Protein AF-A0A539D583-F1 (afdb_monomer)

Solvent-accessible surface area (backbone atoms only — not comparable to full-atom values): 4122 Å² total; per-residue (Å²): 134,87,74,80,93,79,68,81,70,93,42,67,6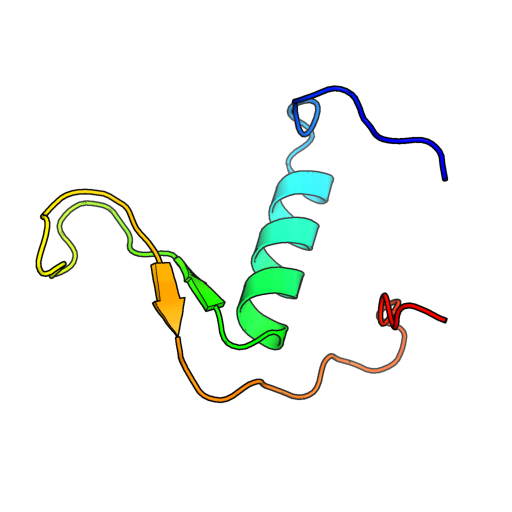9,61,54,53,51,51,53,52,53,35,44,31,68,9,38,44,76,42,48,87,88,42,95,45,101,85,51,62,69,50,78,43,85,54,81,61,44,87,71,65,92,90,63,85,76,84,73,84,130

Foldseek 3Di:
DDDPPDDPPPDVVVVVLVQLVCVQVQKDWADQPRDDPVHDIDIDGGDHHDDDPPDPDPPDD

Secondary structure (DSSP, 8-state):
-----S---S-HHHHHHHHHHHHHTTEEEPPTT---TT-SS-EEE-PPPPPPTT-------

pLDDT: mean 75.95, std 12.76, range [44.91, 91.38]

Radius of gyration: 13.77 Å; Cα contacts (8 Å, |Δi|>4): 51; chains: 1; bounding box: 29×38×32 Å

Structure (mmCIF, N/CA/C/O backbone):
data_AF-A0A539D583-F1
#
_entry.id   AF-A0A539D583-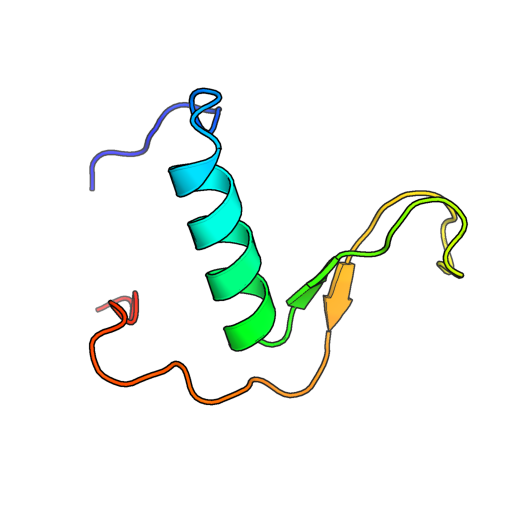F1
#
loop_
_atom_site.group_PDB
_atom_site.id
_atom_site.type_symbol
_atom_site.label_atom_id
_atom_site.label_alt_id
_atom_site.label_comp_id
_atom_site.label_asym_id
_atom_site.label_entity_id
_atom_site.label_seq_id
_atom_site.pdbx_PDB_ins_code
_atom_site.Cartn_x
_atom_site.Cartn_y
_atom_site.Cartn_z
_atom_site.occupancy
_atom_site.B_iso_or_equiv
_atom_site.auth_seq_id
_atom_site.auth_comp_id
_atom_site.auth_asym_id
_atom_site.auth_atom_id
_atom_site.pdbx_PDB_model_num
ATOM 1 N N . MET A 1 1 ? 9.489 -19.293 -0.356 1.00 44.91 1 MET A N 1
ATOM 2 C CA . MET A 1 1 ? 8.923 -17.929 -0.370 1.00 44.91 1 MET A CA 1
ATOM 3 C C . MET A 1 1 ? 10.067 -17.026 0.064 1.00 44.91 1 MET A C 1
ATOM 5 O O . MET A 1 1 ? 10.383 -17.001 1.243 1.00 44.91 1 MET A O 1
ATOM 9 N N . GLU A 1 2 ? 10.803 -16.454 -0.889 1.00 50.44 2 GLU A N 1
ATOM 10 C CA . GLU A 1 2 ? 12.010 -15.660 -0.605 1.00 50.44 2 GLU A CA 1
ATOM 11 C C . GLU A 1 2 ? 11.575 -14.278 -0.102 1.00 50.44 2 GLU A C 1
ATOM 13 O O . GLU A 1 2 ? 11.145 -13.423 -0.879 1.00 50.44 2 GLU A O 1
ATOM 18 N N . ALA A 1 3 ? 11.594 -14.090 1.216 1.00 52.66 3 ALA A N 1
ATOM 19 C CA . ALA A 1 3 ? 11.265 -12.824 1.850 1.00 52.66 3 ALA A CA 1
ATOM 20 C C . ALA A 1 3 ? 12.371 -11.805 1.543 1.00 52.66 3 ALA A C 1
ATOM 22 O O . ALA A 1 3 ? 13.535 -12.018 1.869 1.00 52.66 3 ALA A O 1
ATOM 23 N N . SER A 1 4 ? 12.018 -10.691 0.899 1.00 57.16 4 SER A N 1
ATOM 24 C CA . SER A 1 4 ? 12.937 -9.557 0.778 1.00 57.16 4 SER A CA 1
ATOM 25 C C . SER A 1 4 ? 13.127 -8.937 2.161 1.00 57.16 4 SER A C 1
ATOM 27 O O . SER A 1 4 ? 12.188 -8.375 2.720 1.00 57.16 4 SER A O 1
ATOM 29 N N . ASP A 1 5 ? 14.333 -9.075 2.703 1.00 60.72 5 ASP A N 1
ATOM 30 C CA . ASP A 1 5 ? 14.716 -8.761 4.083 1.00 60.72 5 ASP A CA 1
ATOM 31 C C . ASP A 1 5 ? 14.793 -7.245 4.381 1.00 60.72 5 ASP A C 1
ATOM 33 O O . ASP A 1 5 ? 15.833 -6.685 4.713 1.00 60.72 5 ASP A O 1
ATOM 37 N N . GLY A 1 6 ? 13.670 -6.538 4.246 1.00 64.62 6 GLY A N 1
ATOM 38 C CA . GLY A 1 6 ? 13.447 -5.344 5.068 1.00 64.62 6 GLY A CA 1
ATOM 39 C C . GLY A 1 6 ? 13.572 -3.966 4.417 1.00 64.62 6 GLY A C 1
ATOM 40 O O . GLY A 1 6 ? 13.464 -2.971 5.127 1.00 64.62 6 GLY A O 1
ATOM 41 N N . TYR A 1 7 ? 13.698 -3.837 3.095 1.00 57.81 7 TYR A N 1
ATOM 42 C CA . TYR A 1 7 ? 13.426 -2.550 2.438 1.00 57.81 7 TYR A CA 1
ATOM 43 C C . TYR A 1 7 ? 13.067 -2.746 0.968 1.00 57.81 7 TYR A C 1
ATOM 45 O O . TYR A 1 7 ? 13.713 -3.525 0.261 1.00 57.81 7 TYR A O 1
ATOM 53 N N . VAL A 1 8 ? 12.077 -1.997 0.476 1.00 62.84 8 VAL A N 1
ATOM 54 C CA . VAL A 1 8 ? 11.906 -1.797 -0.966 1.00 62.84 8 VAL A CA 1
ATOM 55 C C . VAL A 1 8 ? 13.150 -1.033 -1.416 1.00 62.84 8 VAL A C 1
ATOM 57 O O . VAL A 1 8 ? 13.203 0.186 -1.264 1.00 62.84 8 VAL A O 1
ATOM 60 N N . ARG A 1 9 ? 14.199 -1.752 -1.867 1.00 64.31 9 ARG A N 1
ATOM 61 C CA . ARG A 1 9 ? 15.429 -1.166 -2.444 1.00 64.31 9 ARG A CA 1
ATOM 62 C C . ARG A 1 9 ? 14.968 -0.022 -3.326 1.00 64.31 9 ARG A C 1
ATOM 64 O O . ARG A 1 9 ? 14.172 -0.329 -4.202 1.00 64.31 9 ARG A O 1
ATOM 71 N N . GLY A 1 10 ? 15.382 1.218 -3.027 1.00 60.62 10 GLY A N 1
ATOM 72 C CA . GLY A 1 10 ? 14.795 2.503 -3.458 1.00 60.62 10 GLY A CA 1
ATOM 73 C C . GLY A 1 10 ? 14.621 2.704 -4.967 1.00 60.62 10 GLY A C 1
ATOM 74 O O . GLY A 1 10 ? 15.136 3.646 -5.555 1.00 60.62 10 GLY A O 1
ATOM 75 N N . VAL A 1 11 ? 13.893 1.796 -5.591 1.00 75.06 11 VAL A N 1
ATOM 76 C CA . VAL A 1 11 ? 13.526 1.726 -6.983 1.00 75.06 11 VAL A CA 1
ATOM 77 C C . VAL A 1 11 ? 12.127 2.306 -7.005 1.00 75.06 11 VAL A C 1
ATOM 79 O O . VAL A 1 11 ? 11.185 1.732 -6.466 1.00 75.06 11 VAL A O 1
ATOM 82 N N . VAL A 1 12 ? 12.004 3.492 -7.590 1.00 78.31 12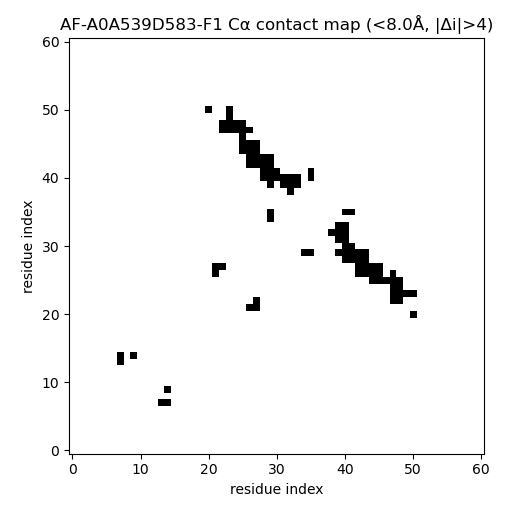 VAL A N 1
ATOM 83 C CA . VAL A 1 12 ? 10.732 4.221 -7.647 1.00 78.31 12 VAL A CA 1
ATOM 84 C C . VAL A 1 12 ? 9.625 3.333 -8.226 1.00 78.31 12 VAL A C 1
ATOM 86 O O . VAL A 1 12 ? 8.528 3.308 -7.687 1.00 78.31 12 VAL A O 1
ATOM 89 N N . ASP A 1 13 ? 9.944 2.515 -9.234 1.00 80.94 13 ASP A N 1
ATOM 90 C CA . ASP A 1 13 ? 9.009 1.563 -9.846 1.00 80.94 13 ASP A CA 1
ATOM 91 C C . ASP A 1 13 ? 8.434 0.535 -8.852 1.00 80.94 13 ASP A C 1
ATOM 93 O O . ASP A 1 13 ? 7.229 0.276 -8.856 1.00 80.94 13 ASP A O 1
ATOM 97 N N . THR A 1 14 ? 9.251 -0.030 -7.960 1.00 82.94 14 THR A N 1
ATOM 98 C CA . THR A 1 14 ? 8.761 -1.015 -6.986 1.00 82.94 14 THR A CA 1
ATOM 99 C C . THR A 1 14 ? 7.929 -0.344 -5.900 1.00 82.94 14 THR A C 1
ATOM 101 O O . THR A 1 14 ? 6.898 -0.887 -5.509 1.00 82.94 14 THR A O 1
ATOM 104 N N . LEU A 1 15 ? 8.301 0.867 -5.473 1.00 85.44 15 LEU A N 1
ATOM 105 C CA . LEU A 1 15 ? 7.492 1.669 -4.555 1.00 85.44 15 LEU A CA 1
ATOM 106 C C . LEU A 1 15 ? 6.131 2.026 -5.170 1.00 85.44 15 LEU A C 1
ATOM 108 O O . LEU A 1 15 ? 5.103 1.846 -4.520 1.00 85.44 15 LEU A O 1
ATOM 112 N N . THR A 1 16 ? 6.100 2.464 -6.430 1.00 87.69 16 THR A N 1
ATOM 113 C CA . THR A 1 16 ? 4.855 2.769 -7.149 1.00 87.69 16 THR A CA 1
ATOM 114 C C . THR A 1 16 ? 3.947 1.543 -7.248 1.00 87.69 16 THR A C 1
ATOM 116 O O . THR A 1 16 ? 2.747 1.654 -7.003 1.00 87.69 16 THR A O 1
ATOM 119 N N . LYS A 1 17 ? 4.501 0.355 -7.528 1.00 86.44 17 LYS A N 1
ATOM 120 C CA . LYS A 1 17 ? 3.733 -0.903 -7.560 1.00 86.44 17 LYS A CA 1
ATOM 121 C C . LYS A 1 17 ? 3.143 -1.268 -6.199 1.00 86.44 17 LYS A C 1
ATOM 123 O O . LYS A 1 17 ? 1.996 -1.701 -6.139 1.00 86.44 17 LYS A O 1
ATOM 128 N N . VAL A 1 18 ? 3.900 -1.078 -5.117 1.00 87.56 18 VAL A N 1
ATOM 129 C CA . VAL A 1 18 ? 3.418 -1.331 -3.749 1.00 87.56 18 VAL A CA 1
ATOM 130 C C . VAL A 1 18 ? 2.282 -0.377 -3.385 1.00 87.56 18 VAL A C 1
ATOM 132 O O . VAL A 1 18 ? 1.266 -0.829 -2.867 1.00 87.56 18 VAL A O 1
ATOM 135 N N . ILE A 1 19 ? 2.412 0.917 -3.695 1.00 89.44 19 ILE A N 1
ATOM 136 C CA . ILE A 1 19 ? 1.353 1.907 -3.441 1.00 89.44 19 ILE A CA 1
ATOM 137 C C . ILE A 1 19 ? 0.077 1.536 -4.207 1.00 89.44 19 ILE A C 1
ATOM 139 O O . ILE A 1 19 ? -0.988 1.460 -3.603 1.00 89.44 19 ILE A O 1
ATOM 143 N N . ALA A 1 20 ? 0.188 1.214 -5.498 1.00 89.56 20 ALA A N 1
ATOM 144 C CA . ALA A 1 20 ? -0.962 0.807 -6.304 1.00 89.56 20 ALA A CA 1
ATOM 145 C C . ALA A 1 20 ? -1.643 -0.458 -5.747 1.00 89.56 20 ALA A C 1
ATOM 147 O O . ALA A 1 20 ? -2.866 -0.518 -5.647 1.00 89.56 20 ALA A O 1
ATOM 148 N N . ALA A 1 21 ? -0.865 -1.463 -5.333 1.00 89.62 21 ALA A N 1
ATOM 149 C CA . ALA A 1 21 ? -1.408 -2.679 -4.731 1.00 89.62 21 ALA A CA 1
ATOM 150 C C . ALA A 1 21 ? -2.168 -2.402 -3.421 1.00 89.62 21 ALA A C 1
ATOM 152 O O . ALA A 1 21 ? -3.224 -2.994 -3.193 1.00 89.62 21 ALA A O 1
ATOM 153 N N . LEU A 1 22 ? -1.663 -1.489 -2.583 1.00 91.38 22 LEU A N 1
ATOM 154 C CA . LEU A 1 22 ? -2.343 -1.053 -1.362 1.00 91.38 22 LEU A CA 1
ATOM 155 C C . LEU A 1 22 ? -3.676 -0.364 -1.679 1.00 91.38 22 LEU A C 1
ATOM 157 O O . LEU A 1 22 ? -4.692 -0.717 -1.086 1.00 91.38 22 LEU A O 1
ATOM 161 N N . GLU A 1 23 ? -3.705 0.538 -2.660 1.00 90.12 23 GLU A N 1
ATOM 162 C CA . GLU A 1 23 ? -4.938 1.210 -3.085 1.00 90.12 23 GLU A CA 1
ATOM 163 C C . GLU A 1 23 ? -6.001 0.212 -3.572 1.00 90.12 23 GLU A C 1
ATOM 165 O O . GLU A 1 23 ? -7.159 0.299 -3.158 1.00 90.12 23 GLU A O 1
ATOM 170 N N . TYR A 1 24 ? -5.615 -0.785 -4.379 1.00 90.31 24 TYR A N 1
ATOM 171 C CA . TYR A 1 24 ? -6.532 -1.842 -4.829 1.00 90.31 24 TYR A CA 1
ATOM 172 C C . TYR A 1 24 ? -7.034 -2.718 -3.679 1.00 90.31 24 TYR A C 1
ATOM 174 O O . TYR A 1 24 ? -8.204 -3.099 -3.657 1.00 90.31 24 TYR A O 1
ATOM 182 N N . ALA A 1 25 ? -6.185 -2.988 -2.686 1.00 90.56 25 ALA A N 1
ATOM 183 C CA . ALA A 1 25 ? -6.574 -3.701 -1.473 1.00 90.56 25 ALA A CA 1
ATOM 184 C C . ALA A 1 25 ? -7.508 -2.885 -0.556 1.00 90.56 25 ALA A C 1
ATOM 186 O O . ALA A 1 25 ? -7.954 -3.401 0.467 1.00 90.56 25 ALA A O 1
ATOM 187 N N . GLY A 1 26 ? -7.817 -1.632 -0.907 1.00 89.31 26 GLY A N 1
ATOM 188 C CA . GLY A 1 26 ? -8.649 -0.749 -0.100 1.00 89.31 26 GLY A CA 1
ATOM 189 C C . GLY A 1 26 ? -7.870 -0.063 1.023 1.00 89.31 26 GLY A C 1
ATOM 190 O O . GLY A 1 26 ? -8.445 0.294 2.046 1.00 89.31 26 GLY A O 1
ATOM 191 N N . VAL A 1 27 ? -6.560 0.118 0.858 1.00 90.69 27 VAL A N 1
ATOM 192 C CA . VAL A 1 27 ? -5.688 0.793 1.821 1.00 90.69 27 VAL A CA 1
ATOM 193 C C . VAL A 1 27 ? -5.248 2.135 1.243 1.00 90.69 27 VAL A C 1
ATOM 195 O O . VAL A 1 27 ? -4.477 2.205 0.292 1.00 90.69 27 VAL A O 1
ATOM 198 N N . GLU A 1 28 ? -5.739 3.220 1.833 1.00 89.00 28 GLU A N 1
ATOM 199 C CA . GLU A 1 28 ? -5.347 4.591 1.504 1.00 89.00 28 GLU A CA 1
ATOM 200 C C . GLU A 1 28 ? -4.186 5.031 2.407 1.00 89.00 28 GLU A C 1
ATOM 202 O O . GLU A 1 28 ? -4.268 4.913 3.632 1.00 89.00 28 GLU A O 1
ATOM 207 N N . LEU A 1 29 ? -3.117 5.571 1.816 1.00 88.75 29 LEU A N 1
ATOM 208 C CA . LEU A 1 29 ? -2.008 6.171 2.560 1.00 88.75 29 LEU A CA 1
ATOM 209 C C . LEU A 1 29 ? -2.349 7.614 2.951 1.00 88.75 29 LEU A C 1
ATOM 211 O O . LEU A 1 29 ? -2.641 8.449 2.098 1.00 88.75 29 LEU A O 1
ATOM 215 N N . ILE A 1 30 ? -2.261 7.931 4.242 1.00 88.12 30 ILE A N 1
ATOM 216 C CA . ILE A 1 30 ? -2.507 9.280 4.760 1.00 88.12 30 ILE A CA 1
ATOM 217 C C . ILE A 1 30 ? -1.262 10.140 4.501 1.00 88.12 30 ILE A C 1
ATOM 219 O O . ILE A 1 30 ? -0.167 9.845 4.991 1.00 88.12 30 ILE A O 1
ATOM 223 N N . GLY A 1 31 ? -1.439 11.194 3.703 1.00 82.06 31 GLY A N 1
ATOM 224 C CA . GLY A 1 31 ? -0.400 12.177 3.396 1.00 82.06 31 GLY A CA 1
ATOM 225 C C . GLY A 1 31 ? -0.072 13.099 4.571 1.00 82.06 31 GLY A C 1
ATOM 226 O O . GLY A 1 31 ? -0.775 13.138 5.581 1.00 82.06 31 GLY A O 1
ATOM 227 N N . ASP A 1 32 ? 1.001 13.871 4.431 1.00 77.00 32 ASP A N 1
ATOM 228 C CA . ASP A 1 32 ? 1.389 14.846 5.448 1.00 77.00 32 ASP A CA 1
ATOM 229 C C . ASP A 1 32 ? 0.283 15.894 5.658 1.00 77.00 32 ASP A C 1
ATOM 231 O O . ASP A 1 32 ? -0.273 16.429 4.700 1.00 77.00 32 ASP A O 1
ATOM 235 N N . ASN A 1 33 ? -0.023 16.201 6.924 1.00 74.38 33 ASN A N 1
ATOM 236 C CA . ASN A 1 33 ? -1.097 17.110 7.361 1.00 74.38 33 ASN A CA 1
ATOM 237 C C . ASN A 1 33 ? -2.538 16.650 7.066 1.00 74.38 33 ASN A C 1
ATOM 239 O O . ASN A 1 33 ? -3.479 17.393 7.353 1.00 74.38 33 ASN A O 1
ATOM 243 N N . ALA A 1 34 ? -2.753 15.442 6.537 1.00 76.81 34 ALA A N 1
ATOM 244 C CA . ALA A 1 34 ? -4.099 14.893 6.427 1.00 76.81 34 ALA A CA 1
ATOM 245 C C . ALA A 1 34 ? -4.638 14.486 7.812 1.00 76.81 34 ALA A C 1
ATOM 247 O O . ALA A 1 34 ? -3.904 14.009 8.678 1.00 76.81 34 ALA A O 1
ATOM 248 N N . ALA A 1 35 ? -5.943 14.681 8.026 1.00 77.00 35 ALA A N 1
ATOM 249 C CA 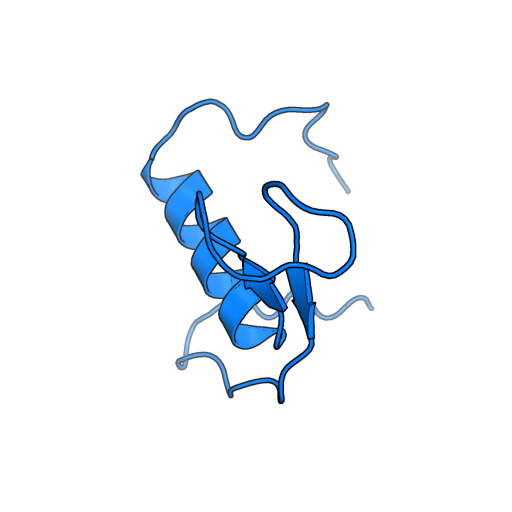. ALA A 1 35 ? -6.582 14.377 9.301 1.00 77.00 35 ALA A CA 1
ATOM 250 C C . ALA A 1 35 ? -6.479 12.874 9.628 1.00 77.00 35 ALA A C 1
ATOM 252 O O . ALA A 1 35 ? -7.040 12.021 8.933 1.00 77.00 35 ALA A O 1
ATOM 253 N N . SER A 1 36 ? -5.778 12.574 10.719 1.00 79.94 36 SER A N 1
ATOM 254 C CA . SER A 1 36 ? -5.605 11.246 11.306 1.00 79.94 36 SER A CA 1
ATOM 255 C C . SER A 1 36 ? -5.917 11.340 12.797 1.00 79.94 36 SER A C 1
ATOM 257 O O . SER A 1 36 ? -5.451 12.269 13.454 1.00 79.94 36 SER A O 1
ATOM 259 N N . GLN A 1 37 ? -6.678 10.384 13.343 1.00 73.25 37 GLN A N 1
ATOM 260 C CA . GLN A 1 37 ? -7.035 10.350 14.773 1.00 73.25 37 GLN A CA 1
ATOM 261 C C . GLN A 1 37 ? -5.798 10.342 15.693 1.00 73.25 37 GLN A C 1
ATOM 263 O O . GLN A 1 37 ? -5.860 10.853 16.804 1.00 73.25 37 GLN A O 1
ATOM 268 N N . GLY A 1 38 ? -4.668 9.795 15.227 1.00 70.19 38 GLY A N 1
ATOM 269 C CA . GLY A 1 38 ? -3.392 9.782 15.956 1.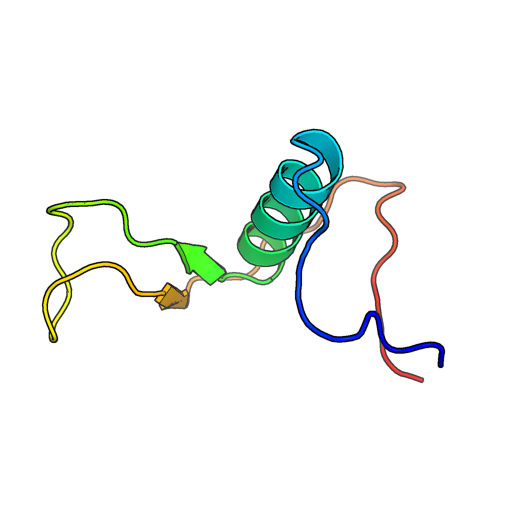00 70.19 38 GLY A CA 1
ATOM 270 C C . GLY A 1 38 ? -2.377 10.847 15.514 1.00 70.19 38 GLY A C 1
ATOM 271 O O . GLY A 1 38 ? -1.263 10.857 16.029 1.00 70.19 38 GLY A O 1
ATOM 272 N N . GLY A 1 39 ? -2.726 11.719 14.557 1.00 67.44 39 GLY A N 1
ATOM 273 C CA . GLY A 1 39 ? -1.769 12.585 13.854 1.00 67.44 39 GLY A CA 1
ATOM 274 C C . GLY A 1 39 ? -0.833 11.822 12.896 1.00 67.44 39 GLY A C 1
ATOM 275 O O . GLY A 1 39 ? -0.891 10.596 12.794 1.00 67.44 39 GLY A O 1
ATOM 276 N N . GLY A 1 40 ? 0.023 12.551 12.170 1.00 69.25 40 GLY A N 1
ATOM 277 C CA . GLY A 1 40 ? 1.080 11.985 11.314 1.00 69.25 40 GLY A CA 1
ATOM 278 C C . GLY A 1 40 ? 0.610 11.236 10.054 1.00 69.25 40 GLY A C 1
ATOM 279 O O . GLY A 1 40 ? -0.528 11.378 9.609 1.00 69.25 40 GLY A O 1
ATOM 280 N N . ARG A 1 41 ? 1.523 10.437 9.476 1.00 67.88 41 ARG A N 1
ATOM 281 C CA . ARG A 1 41 ? 1.265 9.544 8.331 1.00 67.88 41 ARG A CA 1
ATOM 282 C C . ARG A 1 41 ? 0.796 8.181 8.843 1.00 67.88 41 ARG A C 1
ATOM 284 O O . ARG A 1 41 ? 1.425 7.593 9.716 1.00 67.88 41 ARG A O 1
ATOM 291 N N . GLY A 1 42 ? -0.292 7.675 8.282 1.00 85.00 42 GLY A N 1
ATOM 292 C CA . GLY A 1 42 ? -0.935 6.415 8.661 1.00 85.00 42 GLY A CA 1
ATOM 293 C C . GLY A 1 42 ? -1.672 5.796 7.477 1.00 85.00 42 GLY A C 1
ATOM 294 O O . GLY A 1 42 ? -1.409 6.156 6.330 1.00 85.00 42 GLY A O 1
ATOM 295 N N . VAL A 1 43 ? -2.608 4.884 7.746 1.00 88.94 43 VAL A N 1
ATOM 296 C CA . VAL A 1 43 ? -3.432 4.247 6.708 1.00 88.94 43 VAL A CA 1
ATOM 297 C C . VAL A 1 43 ? -4.915 4.307 7.055 1.00 88.94 43 VAL A C 1
ATOM 299 O O . VAL A 1 43 ? -5.284 4.252 8.229 1.00 88.94 43 VAL A O 1
ATOM 302 N N . ARG A 1 44 ? -5.768 4.402 6.034 1.00 87.50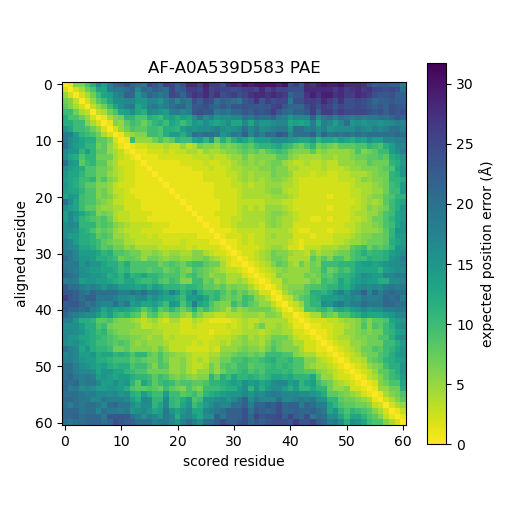 44 ARG A N 1
ATOM 303 C CA . ARG A 1 44 ? -7.226 4.312 6.160 1.00 87.50 44 ARG A CA 1
ATOM 304 C C . ARG A 1 44 ? -7.739 3.141 5.331 1.00 87.50 44 ARG A C 1
ATOM 306 O O . ARG A 1 44 ? -7.313 2.945 4.197 1.00 87.50 44 ARG A O 1
ATOM 313 N N . LEU A 1 45 ? -8.666 2.380 5.903 1.00 88.81 45 LEU A N 1
ATOM 314 C CA . LEU A 1 45 ? -9.379 1.338 5.177 1.00 88.81 45 LEU A CA 1
ATOM 315 C C . LEU A 1 45 ? -10.550 1.956 4.405 1.00 88.81 45 LEU A C 1
ATOM 317 O O . LEU A 1 45 ? -11.322 2.742 4.955 1.00 88.81 45 LEU A O 1
ATOM 321 N N . ARG A 1 46 ? -10.667 1.582 3.137 1.00 85.12 46 ARG A N 1
ATOM 322 C CA . ARG A 1 46 ? -11.740 1.931 2.202 1.00 85.12 46 ARG A CA 1
ATOM 323 C C . ARG A 1 46 ? -12.205 0.667 1.479 1.00 85.12 46 ARG A C 1
ATOM 325 O O . ARG A 1 46 ? -11.599 -0.393 1.616 1.00 85.12 46 ARG A O 1
ATOM 332 N N . GLU A 1 47 ? -13.273 0.775 0.697 1.00 88.25 47 GLU A N 1
ATOM 333 C CA . GLU A 1 47 ? -13.717 -0.340 -0.141 1.00 88.25 47 GLU A CA 1
ATOM 334 C C . GLU A 1 47 ? -12.620 -0.731 -1.152 1.00 88.25 47 GLU A C 1
ATOM 336 O O . GLU A 1 47 ? -12.041 0.160 -1.792 1.00 88.25 47 GLU A O 1
ATOM 341 N N . PRO A 1 48 ? -12.311 -2.035 -1.291 1.00 86.62 48 PRO A N 1
ATOM 342 C CA . PRO A 1 48 ? -11.324 -2.510 -2.250 1.00 86.62 48 PRO A CA 1
ATOM 343 C C . PRO A 1 48 ? -11.814 -2.288 -3.683 1.00 86.62 48 PRO A C 1
ATOM 345 O O . PRO A 1 48 ? -12.987 -2.488 -4.002 1.00 86.62 48 PRO A O 1
ATOM 348 N N . MET A 1 49 ? -10.896 -1.894 -4.561 1.00 82.81 49 MET A N 1
ATOM 349 C CA . MET A 1 49 ? -11.166 -1.673 -5.980 1.00 82.81 49 MET A CA 1
ATOM 350 C C . MET A 1 49 ? -10.629 -2.850 -6.793 1.00 82.81 49 MET A C 1
ATOM 352 O O . MET A 1 49 ? -9.548 -3.366 -6.514 1.00 82.81 49 MET A O 1
ATOM 356 N N . ALA A 1 50 ? -11.362 -3.263 -7.831 1.00 82.25 50 ALA A N 1
ATOM 357 C CA . ALA A 1 50 ? -10.892 -4.309 -8.731 1.00 82.25 50 ALA A CA 1
ATOM 358 C C . ALA A 1 50 ? -9.564 -3.883 -9.400 1.00 82.25 50 ALA A C 1
ATOM 360 O O . ALA A 1 50 ? -9.525 -2.820 -10.029 1.00 82.25 50 ALA A O 1
ATOM 361 N N . PRO A 1 51 ? -8.484 -4.681 -9.283 1.00 78.75 51 PRO A N 1
ATOM 362 C CA . PRO A 1 51 ? -7.228 -4.366 -9.943 1.00 78.75 51 PRO A CA 1
ATOM 363 C C . PRO A 1 51 ? -7.377 -4.503 -11.469 1.00 78.75 51 PRO A C 1
ATOM 365 O O . PRO A 1 51 ? -8.195 -5.297 -11.947 1.00 78.75 51 PRO A O 1
ATOM 368 N N . PRO A 1 52 ? -6.589 -3.754 -12.258 1.00 76.31 52 PRO A N 1
ATOM 369 C CA . PRO A 1 52 ? -6.615 -3.851 -13.710 1.00 76.31 52 PRO A CA 1
ATOM 370 C C . PRO A 1 52 ? -6.210 -5.259 -14.187 1.00 76.31 52 PRO A C 1
ATOM 372 O O . PRO A 1 52 ? -5.400 -5.933 -13.537 1.00 76.31 52 P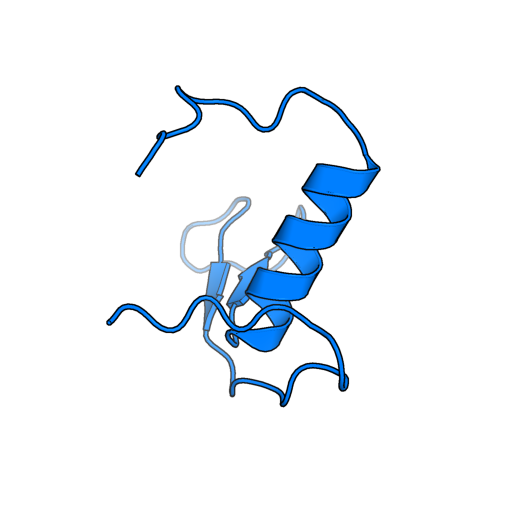RO A O 1
ATOM 375 N N . PRO A 1 53 ? -6.746 -5.719 -15.333 1.00 77.25 53 PRO A N 1
ATOM 376 C CA . PRO A 1 53 ? -6.426 -7.033 -15.880 1.00 77.25 53 PRO A CA 1
ATOM 377 C C . PRO A 1 53 ? -4.918 -7.166 -16.139 1.00 77.25 53 PR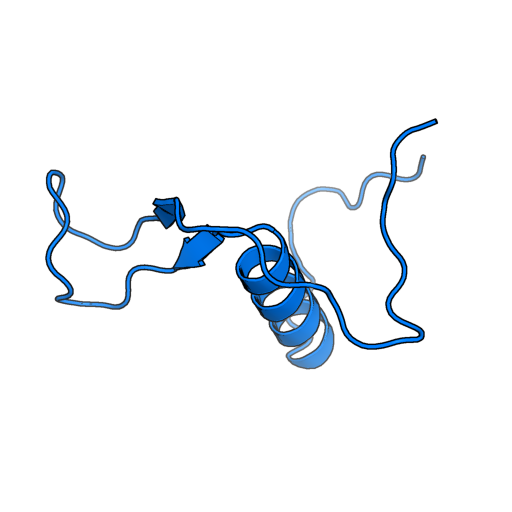O A C 1
ATOM 379 O O . PRO A 1 53 ? -4.294 -6.277 -16.714 1.00 77.25 53 PRO A O 1
ATOM 382 N N . GLY A 1 54 ? -4.335 -8.287 -15.704 1.00 71.56 54 GLY A N 1
ATOM 383 C CA . GLY A 1 54 ? -2.894 -8.555 -15.802 1.00 71.56 54 GLY A CA 1
ATOM 384 C C . GLY A 1 54 ? -2.082 -8.207 -14.548 1.00 71.56 54 GLY A C 1
ATOM 385 O O . GLY A 1 54 ? -0.884 -8.481 -14.515 1.00 71.56 54 GLY A O 1
ATOM 386 N N . HIS A 1 55 ? -2.703 -7.651 -13.501 1.00 69.25 55 HIS A N 1
ATOM 387 C CA . HIS A 1 55 ? -2.030 -7.449 -12.219 1.00 69.25 55 HIS A CA 1
ATOM 388 C C . HIS A 1 55 ? -1.908 -8.784 -11.454 1.00 69.25 55 HIS A C 1
ATOM 390 O O . HIS A 1 55 ? -2.912 -9.488 -11.313 1.00 69.25 55 HIS A O 1
ATOM 396 N N . PRO A 1 56 ? -0.721 -9.161 -10.942 1.00 67.69 56 PRO A N 1
ATOM 397 C CA . PRO A 1 56 ? -0.567 -10.381 -10.161 1.00 67.69 56 PRO A CA 1
ATOM 398 C C . PRO A 1 56 ? -1.336 -10.242 -8.843 1.00 67.69 56 PRO A C 1
ATOM 400 O O . PRO A 1 56 ? -0.903 -9.565 -7.914 1.00 67.69 56 PRO A O 1
ATOM 403 N N . THR A 1 57 ? -2.502 -10.878 -8.750 1.00 63.62 57 THR A N 1
ATOM 404 C CA . THR A 1 57 ? -3.240 -10.981 -7.491 1.00 63.62 57 THR A CA 1
ATOM 405 C C . THR A 1 57 ? -2.494 -11.968 -6.605 1.00 63.62 57 THR A C 1
ATOM 407 O O . THR A 1 57 ? -2.522 -13.169 -6.870 1.00 63.62 57 THR A O 1
ATOM 410 N N . GLY A 1 58 ? -1.803 -11.476 -5.577 1.00 60.75 58 GLY A N 1
ATOM 411 C CA . GLY A 1 58 ? -1.087 -12.291 -4.590 1.00 60.75 58 GLY A CA 1
ATOM 412 C C . GLY A 1 58 ? -2.026 -13.085 -3.679 1.00 60.75 58 GLY A C 1
ATOM 413 O O . GLY A 1 58 ? -1.933 -12.967 -2.463 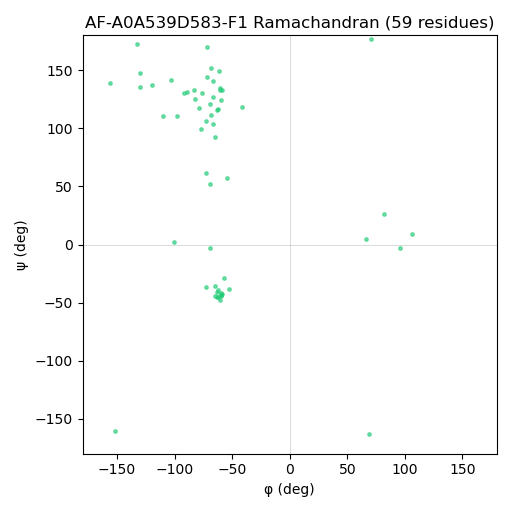1.00 60.75 58 GLY A O 1
ATOM 414 N N . ARG A 1 59 ? -2.964 -13.852 -4.251 1.00 54.84 59 ARG A N 1
ATOM 415 C CA . ARG A 1 59 ? -3.880 -14.720 -3.510 1.00 54.84 59 ARG A CA 1
ATOM 416 C C . ARG A 1 59 ? -3.033 -15.779 -2.791 1.00 54.84 59 ARG A C 1
ATOM 418 O O . ARG A 1 59 ? -2.379 -16.559 -3.484 1.00 54.84 59 ARG A O 1
ATOM 425 N N . PRO A 1 60 ? -3.004 -15.813 -1.449 1.00 48.94 60 PRO A N 1
ATOM 426 C CA . PRO A 1 60 ? -2.324 -16.887 -0.742 1.00 48.94 60 PRO A CA 1
ATOM 427 C C . PRO A 1 60 ? -3.089 -18.194 -1.002 1.00 48.94 60 PRO A C 1
ATOM 429 O O . PRO A 1 60 ? -4.314 -18.227 -0.862 1.00 48.94 60 PRO A O 1
ATOM 432 N N . THR A 1 61 ? -2.372 -19.220 -1.466 1.00 56.41 61 THR A N 1
ATOM 433 C CA . THR A 1 61 ? -2.833 -20.619 -1.540 1.00 56.41 61 THR A CA 1
ATOM 434 C C . THR A 1 61 ? -2.856 -21.251 -0.163 1.00 56.41 61 THR A C 1
ATOM 436 O O . THR A 1 61 ? -1.878 -20.994 0.577 1.00 56.41 61 THR A O 1
#

Sequence (61 aa):
MEASDGYVRGVVDTLTKVIAALEYAGVELIGDNAASQGGGRGVRLREPMAPPPGHPTGRPT

Mean predicted aligned error: 9.98 Å